Protein AF-A0ABD6DJZ5-F1 (afdb_monomer_lite)

pLDDT: mean 79.15, std 15.44, range [41.34, 94.06]

Structure (mmCIF, N/CA/C/O backbone):
data_AF-A0ABD6DJZ5-F1
#
_entry.id   AF-A0ABD6DJZ5-F1
#
loop_
_atom_site.group_PDB
_atom_site.id
_atom_site.type_symbol
_atom_site.label_atom_id
_atom_site.label_alt_id
_atom_site.label_comp_id
_atom_site.label_asym_id
_atom_site.label_entity_id
_atom_site.label_seq_id
_atom_site.pdbx_PDB_ins_code
_atom_site.Cartn_x
_atom_site.Cartn_y
_atom_site.Cartn_z
_atom_site.occupancy
_atom_site.B_iso_or_equiv
_atom_site.auth_seq_id
_atom_site.auth_comp_id
_atom_site.auth_asym_id
_atom_site.auth_atom_id
_atom_site.pdbx_PDB_model_num
ATOM 1 N N . MET A 1 1 ? 48.771 1.247 -14.142 1.00 41.34 1 MET A N 1
ATOM 2 C CA . MET A 1 1 ? 47.389 1.587 -13.764 1.00 41.34 1 MET A CA 1
ATOM 3 C C . MET A 1 1 ? 46.525 1.118 -14.910 1.00 41.34 1 MET A C 1
ATOM 5 O O . MET A 1 1 ? 46.645 1.662 -15.998 1.00 41.34 1 MET A O 1
ATOM 9 N N . SER A 1 2 ? 45.821 0.010 -14.709 1.00 48.12 2 SER A N 1
ATOM 10 C CA . SER A 1 2 ? 44.930 -0.582 -15.701 1.00 48.12 2 SER A CA 1
ATOM 11 C C . SER A 1 2 ? 43.565 -0.597 -15.044 1.00 48.12 2 SER A C 1
ATOM 13 O O . SER A 1 2 ? 43.323 -1.424 -14.168 1.00 48.12 2 SER A O 1
ATOM 15 N N . ASP A 1 3 ? 42.742 0.382 -15.397 1.00 49.50 3 ASP A N 1
ATOM 16 C CA . ASP A 1 3 ? 41.360 0.441 -14.949 1.00 49.50 3 ASP A CA 1
ATOM 17 C C . ASP A 1 3 ? 40.587 -0.641 -15.704 1.00 49.50 3 ASP A C 1
ATOM 19 O O . ASP A 1 3 ? 40.388 -0.570 -16.918 1.00 49.50 3 ASP A O 1
ATOM 23 N N . SER A 1 4 ? 40.223 -1.699 -14.985 1.00 54.97 4 SER A N 1
ATOM 24 C CA . SER A 1 4 ? 39.236 -2.667 -15.446 1.00 54.97 4 SER A CA 1
ATOM 25 C C . SER A 1 4 ? 37.879 -1.964 -15.524 1.00 54.97 4 SER A C 1
ATOM 27 O O . SER A 1 4 ? 37.484 -1.345 -14.534 1.00 54.97 4 SER A O 1
ATOM 29 N N . PRO A 1 5 ? 37.118 -2.068 -16.627 1.00 54.00 5 PRO A N 1
ATOM 30 C CA . PRO A 1 5 ? 35.731 -1.637 -16.611 1.00 54.00 5 PRO A CA 1
ATOM 31 C C . PRO A 1 5 ? 34.949 -2.643 -15.760 1.00 54.00 5 PRO A C 1
ATOM 33 O O . PRO A 1 5 ? 34.679 -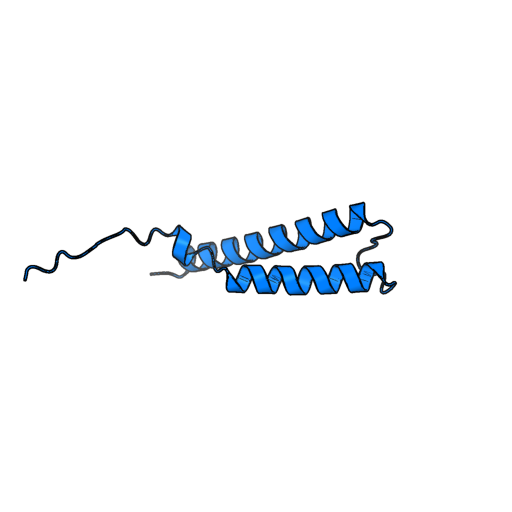3.760 -16.206 1.00 54.00 5 PRO A O 1
ATOM 36 N N . SER A 1 6 ? 34.622 -2.276 -14.517 1.00 48.44 6 SER A N 1
ATOM 37 C CA . SER A 1 6 ? 33.669 -3.015 -13.687 1.00 48.44 6 SER A CA 1
ATOM 38 C C . SER A 1 6 ? 32.291 -2.908 -14.336 1.00 48.44 6 SER A C 1
ATOM 40 O O . SER A 1 6 ? 31.506 -2.009 -14.058 1.00 48.44 6 SER A O 1
ATOM 42 N N . SER A 1 7 ? 32.034 -3.804 -15.277 1.00 52.97 7 SER A N 1
ATOM 43 C CA . SER A 1 7 ? 30.720 -4.027 -15.863 1.00 52.97 7 SER A CA 1
ATOM 44 C C . SER A 1 7 ? 29.999 -5.009 -14.949 1.00 52.97 7 SER A C 1
ATOM 46 O O . SER A 1 7 ? 29.843 -6.187 -15.263 1.00 52.97 7 SER A O 1
ATOM 48 N N . GLU A 1 8 ? 29.632 -4.538 -13.756 1.00 55.22 8 GLU A N 1
ATOM 49 C CA . GLU A 1 8 ? 28.551 -5.195 -13.035 1.00 55.22 8 GLU A CA 1
ATOM 50 C C . GLU A 1 8 ? 27.288 -4.989 -13.876 1.00 55.22 8 GLU A C 1
ATOM 52 O O . GLU A 1 8 ? 27.056 -3.883 -14.371 1.00 55.22 8 GLU A O 1
ATOM 57 N N . PRO A 1 9 ? 26.500 -6.040 -14.136 1.00 47.47 9 PRO A N 1
ATOM 58 C CA . PRO A 1 9 ? 25.203 -5.841 -14.736 1.00 47.47 9 PRO A CA 1
ATOM 59 C C . PRO A 1 9 ? 24.377 -5.113 -13.676 1.00 47.47 9 PRO A C 1
ATOM 61 O O . PRO A 1 9 ? 23.913 -5.746 -12.730 1.00 47.47 9 PRO A O 1
ATOM 64 N N . GLU A 1 10 ? 24.214 -3.795 -13.818 1.00 51.88 10 GLU A N 1
ATOM 65 C CA . GLU A 1 10 ? 23.106 -3.046 -13.218 1.00 51.88 10 GLU A CA 1
ATOM 66 C C . GLU A 1 10 ? 21.828 -3.641 -13.819 1.00 51.88 10 GLU A C 1
ATOM 68 O O . GLU A 1 10 ? 21.289 -3.217 -14.840 1.00 51.88 10 GLU A O 1
ATOM 73 N N . GLY A 1 11 ? 21.465 -4.806 -13.295 1.00 47.16 11 GLY A N 1
ATOM 74 C CA . GLY A 1 11 ? 20.400 -5.626 -13.808 1.00 47.16 11 GLY A CA 1
ATOM 75 C C . GLY A 1 11 ? 19.110 -4.931 -13.455 1.00 47.16 11 GLY A C 1
ATOM 76 O O . GLY A 1 11 ? 18.878 -4.722 -12.274 1.00 47.16 11 GLY A O 1
ATOM 77 N N . ILE A 1 12 ? 18.312 -4.613 -14.474 1.00 55.69 12 ILE A N 1
ATOM 78 C CA . ILE A 1 12 ? 16.853 -4.380 -14.551 1.00 55.69 12 ILE A CA 1
ATOM 79 C C . ILE A 1 12 ? 16.102 -4.220 -13.208 1.00 55.69 12 ILE A C 1
ATOM 81 O O . ILE A 1 12 ? 15.289 -3.324 -13.057 1.00 55.69 12 ILE A O 1
ATOM 85 N N . VAL A 1 13 ? 16.340 -5.096 -12.235 1.00 54.41 13 VAL A N 1
ATOM 86 C CA . VAL A 1 13 ? 15.856 -5.026 -10.852 1.00 54.41 13 VAL A CA 1
ATOM 87 C C . VAL A 1 13 ? 16.190 -3.701 -10.142 1.00 54.41 13 VAL A C 1
ATOM 89 O O . VAL A 1 13 ? 15.308 -3.184 -9.464 1.00 54.41 13 VAL A O 1
ATOM 92 N N . ASP A 1 14 ? 17.393 -3.136 -10.304 1.00 54.06 14 ASP A N 1
ATOM 93 C CA . ASP A 1 14 ? 17.786 -1.883 -9.619 1.00 54.06 14 ASP A CA 1
ATOM 94 C C . ASP A 1 14 ? 17.122 -0.632 -10.224 1.00 54.06 14 ASP A C 1
ATOM 96 O O . ASP A 1 14 ? 16.905 0.355 -9.526 1.00 54.06 14 ASP A O 1
ATOM 100 N N . GLU A 1 15 ? 16.734 -0.682 -11.502 1.00 58.09 15 GLU A N 1
ATOM 101 C CA . GLU A 1 15 ? 15.969 0.391 -12.156 1.00 58.09 15 GLU A CA 1
ATOM 102 C C . GLU A 1 15 ? 14.472 0.309 -11.813 1.00 58.09 15 GLU A C 1
ATOM 104 O O . GLU A 1 15 ? 13.797 1.324 -11.675 1.00 58.09 15 GLU A O 1
ATOM 109 N N . VAL A 1 16 ? 13.953 -0.908 -11.623 1.00 63.19 16 VAL A N 1
ATOM 110 C CA . VAL A 1 16 ? 12.519 -1.167 -11.417 1.00 63.19 16 VAL A CA 1
ATOM 111 C C . VAL A 1 16 ? 12.085 -0.985 -9.955 1.00 63.19 16 VAL A C 1
ATOM 113 O O . VAL A 1 16 ? 10.916 -0.702 -9.682 1.00 63.19 16 VAL A O 1
ATOM 116 N N . VAL A 1 17 ? 12.995 -1.151 -8.993 1.00 70.56 17 VAL A N 1
ATOM 117 C CA . VAL A 1 17 ? 12.682 -1.110 -7.557 1.00 70.56 17 VAL A CA 1
ATOM 118 C C . VAL A 1 17 ? 13.183 0.199 -6.944 1.00 70.56 17 VAL A C 1
ATOM 120 O O . VAL A 1 17 ? 14.267 0.249 -6.376 1.00 70.56 17 VAL A O 1
ATOM 123 N N . ASP A 1 18 ? 12.374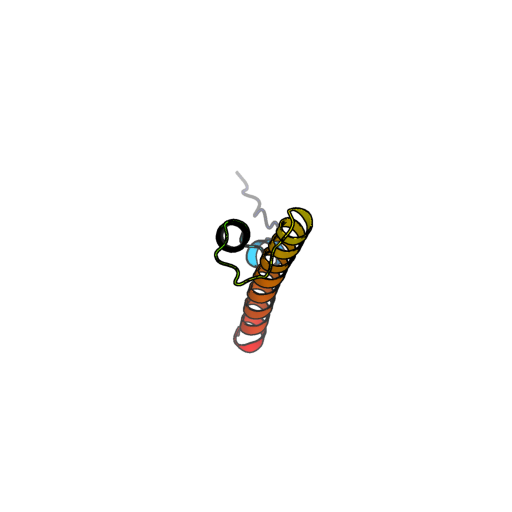 1.266 -7.000 1.00 82.19 18 ASP A N 1
ATOM 124 C CA . ASP A 1 18 ? 12.713 2.539 -6.339 1.00 82.19 18 ASP A CA 1
ATOM 125 C C . ASP A 1 18 ? 12.386 2.493 -4.822 1.00 82.19 18 ASP A C 1
ATOM 127 O O . ASP A 1 18 ? 11.205 2.434 -4.438 1.00 82.19 18 ASP A O 1
ATOM 131 N N . PRO A 1 19 ? 13.393 2.571 -3.923 1.00 83.25 19 PRO A N 1
ATOM 132 C CA . PRO A 1 19 ? 13.178 2.576 -2.475 1.00 83.25 19 PRO A CA 1
ATOM 133 C C . PRO A 1 19 ? 12.426 3.818 -1.983 1.00 83.25 19 PRO A C 1
ATOM 135 O O . PRO A 1 19 ? 11.725 3.768 -0.970 1.00 83.25 19 PRO A O 1
ATOM 138 N N . ARG A 1 20 ? 12.566 4.953 -2.677 1.00 87.94 20 ARG A N 1
ATOM 139 C CA . ARG A 1 20 ? 11.894 6.211 -2.326 1.00 87.94 20 ARG A CA 1
ATOM 140 C C . ARG A 1 20 ? 10.409 6.125 -2.635 1.00 87.94 20 ARG A C 1
ATOM 142 O O . ARG A 1 20 ? 9.600 6.544 -1.809 1.00 87.94 20 ARG A O 1
ATOM 149 N N . LEU A 1 21 ? 10.055 5.535 -3.776 1.00 86.56 21 LEU A N 1
ATOM 150 C CA . LEU A 1 21 ? 8.668 5.243 -4.127 1.00 86.56 21 LEU A CA 1
ATOM 151 C C . LEU A 1 21 ? 8.028 4.315 -3.089 1.00 86.56 21 LEU A C 1
ATOM 153 O O . LEU A 1 21 ? 6.920 4.582 -2.626 1.00 86.56 21 LEU A O 1
ATOM 157 N N . PHE A 1 22 ? 8.740 3.263 -2.675 1.00 87.06 22 PHE A N 1
ATOM 158 C CA . PHE A 1 22 ? 8.253 2.356 -1.638 1.00 87.06 22 PHE A CA 1
ATOM 159 C C . PHE A 1 22 ? 7.979 3.091 -0.318 1.00 87.06 22 PHE A C 1
ATOM 161 O O . PHE A 1 22 ? 6.888 2.976 0.240 1.00 87.06 22 PHE A O 1
ATOM 168 N N . LEU A 1 23 ? 8.926 3.908 0.155 1.00 91.56 23 LEU A N 1
ATOM 169 C CA . LEU A 1 23 ? 8.755 4.711 1.372 1.00 91.56 23 LEU A CA 1
ATOM 170 C C . LEU A 1 23 ? 7.585 5.698 1.270 1.00 91.56 23 LEU A C 1
ATOM 172 O O . LEU A 1 23 ? 6.858 5.907 2.244 1.00 91.56 23 LEU A O 1
ATOM 176 N N . PHE A 1 24 ? 7.378 6.291 0.096 1.00 92.12 24 PHE A N 1
ATOM 177 C CA . PHE A 1 24 ? 6.255 7.186 -0.153 1.00 92.12 24 PHE A CA 1
ATOM 178 C C . PHE A 1 24 ? 4.912 6.451 -0.051 1.00 92.12 24 PHE A C 1
ATOM 180 O O . PHE A 1 24 ? 4.019 6.896 0.672 1.00 92.12 24 PHE A O 1
ATOM 187 N N . VAL A 1 25 ? 4.797 5.288 -0.698 1.00 91.44 25 VAL A N 1
ATOM 188 C CA . VAL A 1 25 ? 3.606 4.428 -0.632 1.00 91.44 25 VAL A CA 1
ATOM 189 C C . VAL A 1 25 ? 3.326 3.985 0.807 1.00 91.44 25 VAL A C 1
ATOM 191 O O . VAL A 1 25 ? 2.194 4.113 1.270 1.00 91.44 25 VAL A O 1
ATOM 194 N N . VAL A 1 26 ? 4.355 3.544 1.539 1.00 93.38 26 VAL A N 1
ATOM 195 C CA . VAL A 1 26 ? 4.264 3.186 2.966 1.00 93.38 26 VAL A CA 1
ATOM 196 C C . VAL A 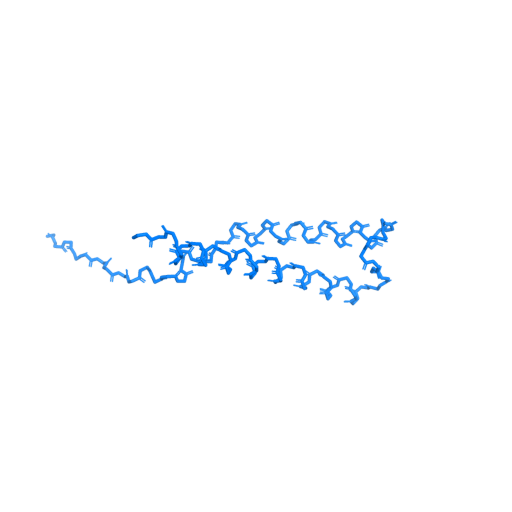1 26 ? 3.731 4.353 3.797 1.00 93.38 26 VAL A C 1
ATOM 198 O O . VAL A 1 26 ? 2.864 4.165 4.648 1.00 93.38 26 VAL A O 1
ATOM 201 N N . THR A 1 27 ? 4.220 5.568 3.544 1.00 94.06 27 TH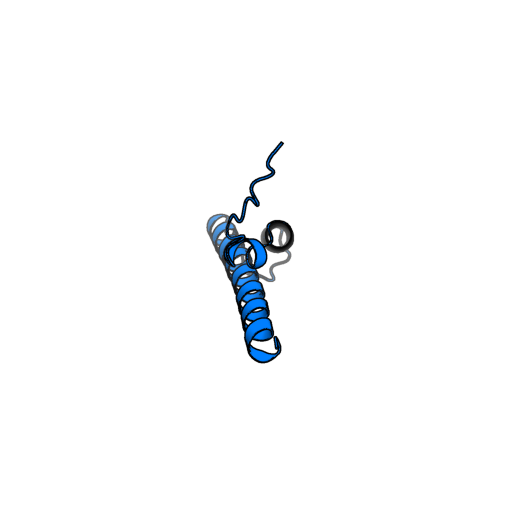R A N 1
ATOM 202 C CA . THR A 1 27 ? 3.803 6.760 4.291 1.00 94.06 27 THR A CA 1
ATOM 203 C C . THR A 1 27 ? 2.326 7.067 4.060 1.00 94.06 27 THR A C 1
ATOM 205 O O . THR A 1 27 ? 1.587 7.266 5.023 1.00 94.06 27 THR A O 1
ATOM 208 N N . ILE A 1 28 ? 1.874 7.063 2.802 1.00 92.81 28 ILE A N 1
ATOM 209 C CA . ILE A 1 28 ? 0.464 7.312 2.474 1.00 92.81 28 ILE A CA 1
ATOM 210 C C . ILE A 1 28 ? -0.423 6.224 3.072 1.00 92.81 28 ILE A C 1
ATOM 212 O O . ILE A 1 28 ? -1.380 6.550 3.769 1.00 92.81 28 ILE A O 1
ATOM 216 N N . ALA A 1 29 ? -0.085 4.949 2.863 1.00 91.19 29 ALA A N 1
ATOM 217 C CA . ALA A 1 29 ? -0.853 3.830 3.400 1.00 91.19 29 ALA A CA 1
ATOM 218 C C . ALA A 1 29 ? -0.962 3.907 4.931 1.00 91.19 29 ALA A C 1
ATOM 220 O O . ALA A 1 29 ? -2.043 3.721 5.490 1.00 91.19 29 ALA A O 1
ATOM 221 N N . GLY A 1 30 ? 0.136 4.244 5.614 1.00 91.81 30 GLY A N 1
ATOM 222 C CA . GLY A 1 30 ? 0.167 4.392 7.067 1.00 91.81 30 GLY A CA 1
ATOM 223 C C . GLY A 1 30 ? -0.729 5.526 7.557 1.00 91.81 30 GLY A C 1
ATOM 224 O O . GLY A 1 30 ? -1.515 5.329 8.484 1.00 91.81 30 GLY A O 1
ATOM 225 N N . VAL A 1 31 ? -0.663 6.696 6.914 1.00 93.06 31 VAL A N 1
ATOM 226 C CA . VAL A 1 31 ? -1.522 7.844 7.247 1.00 93.06 31 VAL A CA 1
ATOM 227 C C . VAL A 1 31 ? -2.992 7.521 6.987 1.00 93.06 31 VAL A C 1
ATOM 229 O O . VAL A 1 31 ? -3.823 7.798 7.849 1.00 93.06 31 VAL A O 1
ATOM 232 N N . SER A 1 32 ? -3.320 6.903 5.850 1.00 89.19 32 SER A N 1
ATOM 233 C CA . SER A 1 32 ? -4.692 6.531 5.493 1.00 89.19 32 SER A CA 1
ATOM 234 C C . SER A 1 32 ? -5.304 5.551 6.491 1.00 89.19 32 SER A C 1
ATOM 236 O O . SER A 1 32 ? -6.392 5.809 6.994 1.00 89.19 32 SER A O 1
ATOM 238 N N . VAL A 1 33 ? -4.595 4.471 6.834 1.00 90.31 33 VAL A N 1
ATOM 239 C CA . VAL A 1 33 ? -5.084 3.473 7.800 1.00 90.31 33 VAL A CA 1
ATOM 240 C C . VAL A 1 33 ? -5.164 4.048 9.212 1.00 90.31 33 VAL A C 1
ATOM 242 O O . VAL A 1 33 ? -6.124 3.781 9.928 1.00 90.31 33 VAL A O 1
ATOM 245 N N . THR A 1 34 ? -4.196 4.875 9.614 1.00 88.06 34 THR A N 1
ATOM 246 C CA . THR A 1 34 ? -4.226 5.522 10.935 1.00 88.06 34 THR A CA 1
ATOM 247 C C . THR A 1 34 ? -5.402 6.486 11.049 1.00 88.06 34 THR A C 1
ATOM 249 O O . THR A 1 34 ? -6.110 6.472 12.051 1.00 88.06 34 THR A O 1
ATOM 252 N N . ALA A 1 35 ? -5.635 7.313 10.027 1.00 87.88 35 ALA A N 1
ATOM 253 C CA . ALA A 1 35 ? -6.785 8.208 9.988 1.00 87.88 35 ALA A CA 1
ATOM 254 C C . ALA A 1 35 ? -8.098 7.416 10.053 1.00 87.88 35 ALA A C 1
ATOM 256 O O . ALA A 1 35 ? -9.010 7.798 10.785 1.00 87.88 35 ALA A O 1
ATOM 257 N N . ASP A 1 36 ? -8.166 6.292 9.339 1.00 87.56 36 ASP A N 1
ATOM 258 C CA . ASP A 1 36 ? -9.339 5.430 9.344 1.00 87.56 36 ASP A CA 1
ATOM 259 C C . ASP A 1 36 ? -9.645 4.855 10.726 1.00 87.56 36 ASP A C 1
ATOM 261 O O . ASP A 1 36 ? -10.736 5.065 11.255 1.00 87.56 36 ASP A O 1
ATOM 265 N N . TYR A 1 37 ? -8.635 4.240 11.345 1.00 84.19 37 TYR A N 1
ATOM 266 C CA . TYR A 1 37 ? -8.715 3.648 12.678 1.00 84.19 37 TYR A CA 1
ATOM 267 C C . TYR A 1 37 ? -9.067 4.676 13.768 1.00 84.19 37 TYR A C 1
ATOM 269 O O . TYR A 1 37 ? -9.737 4.354 14.746 1.00 84.19 37 TYR A O 1
ATOM 277 N N . LEU A 1 38 ? -8.649 5.937 13.603 1.00 86.38 38 LEU A N 1
ATOM 278 C CA . LEU A 1 38 ? -8.983 7.036 14.517 1.00 86.38 38 LEU A CA 1
ATOM 279 C C . LEU A 1 38 ? -10.396 7.614 14.309 1.00 86.38 38 LEU A C 1
ATOM 281 O O . LEU A 1 38 ? -10.773 8.553 15.013 1.00 86.38 38 LEU A O 1
ATOM 285 N N . GLY A 1 39 ? -11.189 7.055 13.391 1.00 79.12 39 GLY A N 1
ATOM 286 C CA . GLY A 1 39 ? -12.614 7.361 13.249 1.00 79.12 39 GLY A CA 1
ATOM 287 C C . GLY A 1 39 ? -12.994 8.155 11.999 1.00 79.12 39 GLY A C 1
ATOM 288 O O . GLY A 1 39 ? -14.102 8.687 11.948 1.00 79.12 39 GLY A O 1
ATOM 289 N N . VAL A 1 40 ? -12.117 8.247 10.991 1.00 79.31 40 VAL A N 1
ATOM 290 C CA . VAL A 1 40 ? -12.480 8.819 9.678 1.00 79.31 40 VAL A CA 1
ATOM 291 C C . VAL A 1 40 ? -13.352 7.843 8.862 1.00 79.31 40 VAL A C 1
ATOM 293 O O . VAL A 1 40 ? -14.175 8.301 8.072 1.00 79.31 40 VAL A O 1
ATOM 296 N N . GLY A 1 41 ? -13.258 6.527 9.112 1.00 71.44 41 GLY A N 1
ATOM 297 C CA . GLY A 1 41 ? -14.261 5.519 8.722 1.00 71.44 41 GLY A CA 1
ATOM 298 C C . GLY A 1 41 ? -14.482 5.295 7.216 1.00 71.44 41 GLY A C 1
ATOM 299 O O . GLY A 1 41 ? -15.572 4.905 6.806 1.00 71.44 41 GLY A O 1
ATOM 300 N N . VAL A 1 42 ? -13.480 5.557 6.382 1.00 74.12 42 VAL A N 1
ATOM 301 C CA . VAL A 1 42 ? -13.475 5.378 4.921 1.00 74.12 42 VAL A CA 1
ATOM 302 C C . VAL A 1 42 ? -13.080 3.955 4.490 1.00 74.12 42 VAL A C 1
ATOM 304 O O . VAL A 1 42 ? -13.586 3.471 3.480 1.00 74.12 42 VAL A O 1
ATOM 307 N N . LEU A 1 43 ? -12.182 3.285 5.216 1.00 75.94 43 LEU A N 1
ATOM 308 C CA . LEU A 1 43 ? -11.661 1.946 4.905 1.00 75.94 43 LEU A CA 1
ATOM 309 C C . LEU A 1 43 ? -12.345 0.839 5.722 1.00 75.94 43 LEU A C 1
ATOM 311 O O . LEU A 1 43 ? -12.196 -0.332 5.379 1.00 75.94 43 LEU A O 1
ATOM 315 N N . GLY A 1 44 ? -13.128 1.201 6.744 1.00 77.88 44 GLY A N 1
ATOM 316 C CA . GLY A 1 44 ? -13.896 0.254 7.554 1.00 77.88 44 GLY A CA 1
ATOM 317 C C . GLY A 1 44 ? -13.026 -0.582 8.490 1.00 77.88 44 GLY A C 1
ATOM 318 O O . GLY A 1 44 ? -13.358 -1.729 8.761 1.00 77.88 44 GLY A O 1
ATOM 319 N N . VAL A 1 45 ? -11.897 -0.034 8.943 1.00 82.94 45 VAL A N 1
AT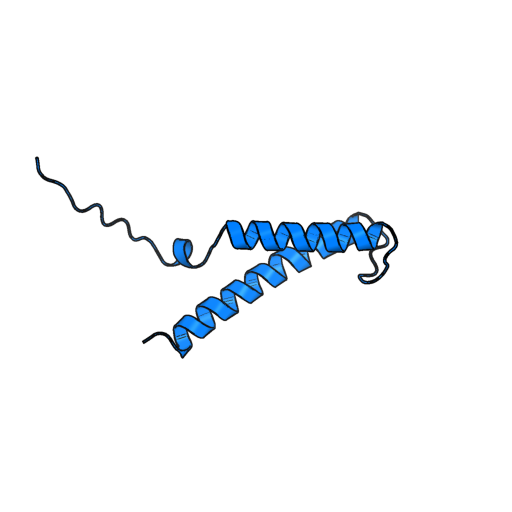OM 320 C CA . VAL A 1 45 ? -10.983 -0.715 9.858 1.00 82.94 45 VAL A CA 1
ATOM 321 C C . VAL A 1 45 ? -11.515 -0.606 11.285 1.00 82.94 45 VAL A C 1
ATOM 323 O O . VAL A 1 45 ? -11.442 0.455 11.905 1.00 82.94 45 VAL A O 1
ATOM 326 N N . GLU A 1 46 ? -12.016 -1.712 11.831 1.00 84.62 46 GLU A N 1
ATOM 327 C CA . GLU A 1 46 ? -12.567 -1.763 13.192 1.00 84.62 46 GLU A CA 1
ATOM 328 C C . GLU A 1 46 ? -11.567 -2.360 14.191 1.00 84.62 46 GLU A C 1
ATOM 330 O O . GLU A 1 46 ? -11.645 -2.119 15.399 1.00 84.62 46 GLU A O 1
ATOM 335 N N . THR A 1 47 ? -10.592 -3.122 13.691 1.00 88.69 47 THR A N 1
ATOM 336 C CA . THR A 1 47 ? -9.615 -3.844 14.510 1.00 88.69 47 THR A CA 1
ATOM 337 C C . THR A 1 47 ? -8.170 -3.587 14.084 1.00 88.69 47 THR A C 1
ATOM 339 O O . THR A 1 47 ? -7.873 -3.217 12.948 1.00 88.69 47 THR A O 1
ATOM 342 N N . LEU A 1 48 ? -7.228 -3.828 15.003 1.00 86.94 48 LEU A N 1
ATOM 343 C CA . LEU A 1 48 ? -5.795 -3.727 14.706 1.00 86.94 48 LEU A CA 1
ATOM 344 C C . LEU A 1 48 ? -5.359 -4.723 13.615 1.00 86.94 48 LEU A C 1
ATOM 346 O O . LEU A 1 48 ? -4.503 -4.406 12.794 1.00 86.94 48 LEU A O 1
ATOM 350 N N . GLU A 1 49 ? -5.943 -5.920 13.593 1.00 91.50 49 GLU A N 1
ATOM 351 C CA . GLU A 1 49 ? -5.645 -6.940 12.583 1.00 91.50 49 GLU A CA 1
ATOM 352 C C . GLU A 1 49 ? -6.083 -6.497 11.179 1.00 91.50 49 GLU A C 1
ATOM 354 O O . GLU A 1 49 ? -5.317 -6.613 10.215 1.00 91.50 49 GLU A O 1
ATOM 359 N N . GLU A 1 50 ? -7.277 -5.912 11.067 1.00 87.69 50 GLU A N 1
ATOM 360 C CA . GLU A 1 50 ? -7.759 -5.306 9.823 1.00 87.69 50 GLU A CA 1
ATOM 361 C C . GLU A 1 50 ? -6.898 -4.117 9.408 1.00 87.69 50 GLU A C 1
ATOM 363 O O . GLU A 1 50 ? -6.612 -3.966 8.221 1.00 87.69 50 GLU A O 1
ATOM 368 N N . ALA A 1 51 ? -6.420 -3.314 10.364 1.00 87.50 51 ALA A N 1
ATOM 369 C CA . ALA A 1 51 ? -5.525 -2.195 10.091 1.00 87.50 51 ALA A CA 1
ATOM 370 C C . ALA A 1 51 ? -4.226 -2.684 9.441 1.00 87.50 51 ALA A C 1
ATOM 372 O O . ALA A 1 51 ? -3.813 -2.164 8.405 1.00 87.50 51 ALA A O 1
ATOM 373 N N . MET A 1 52 ? -3.602 -3.723 10.007 1.00 90.94 52 MET A N 1
ATOM 374 C CA . MET A 1 52 ? -2.373 -4.295 9.452 1.00 90.94 52 MET A CA 1
ATOM 375 C C . MET A 1 52 ? -2.605 -4.906 8.071 1.00 90.94 52 MET A C 1
ATOM 377 O O . MET A 1 52 ? -1.820 -4.667 7.154 1.00 90.94 52 MET A O 1
ATOM 381 N N . THR A 1 53 ? -3.686 -5.672 7.911 1.00 92.44 53 THR A N 1
ATOM 382 C CA . THR A 1 53 ? -4.037 -6.286 6.625 1.00 92.44 53 THR A CA 1
ATOM 383 C C . THR A 1 53 ? -4.270 -5.219 5.559 1.00 92.44 53 THR A C 1
ATOM 385 O O . THR A 1 53 ? -3.673 -5.276 4.485 1.00 92.44 53 THR A O 1
ATOM 388 N N . THR A 1 54 ? -5.072 -4.201 5.873 1.00 91.44 54 THR A N 1
ATOM 389 C CA . THR A 1 54 ? -5.386 -3.087 4.968 1.00 91.44 54 THR A CA 1
ATOM 390 C C . THR A 1 54 ? -4.131 -2.307 4.596 1.00 91.44 54 THR A C 1
ATOM 392 O O . THR A 1 54 ? -3.904 -2.025 3.420 1.00 91.44 54 THR A O 1
ATOM 395 N N . PHE A 1 55 ? -3.272 -2.023 5.576 1.00 92.06 55 PHE A N 1
ATOM 396 C CA . PHE A 1 55 ? -1.996 -1.350 5.363 1.00 92.06 55 PHE A CA 1
ATOM 397 C C . PHE A 1 55 ? -1.084 -2.134 4.412 1.00 92.06 55 PHE A C 1
ATOM 399 O O . PHE A 1 55 ? -0.533 -1.559 3.469 1.00 92.06 55 PHE A O 1
ATOM 406 N N . LEU A 1 56 ? -0.947 -3.447 4.617 1.00 93.12 56 LEU A N 1
ATOM 407 C CA . LEU A 1 56 ? -0.129 -4.308 3.762 1.00 93.12 56 LEU A CA 1
ATOM 408 C C . LEU A 1 56 ? -0.692 -4.393 2.342 1.00 93.12 56 LEU A C 1
ATOM 410 O O . LEU A 1 56 ? 0.064 -4.244 1.384 1.00 93.12 56 LEU A O 1
ATOM 414 N N . VAL A 1 57 ? -2.007 -4.577 2.195 1.00 94.06 57 VAL A N 1
ATOM 415 C CA . VAL A 1 57 ? -2.669 -4.649 0.884 1.00 94.06 57 VAL A CA 1
ATOM 416 C C . VAL A 1 57 ? -2.527 -3.332 0.125 1.00 94.06 57 VAL A C 1
ATOM 418 O O . VAL A 1 57 ? -2.152 -3.353 -1.046 1.00 94.06 57 VAL A O 1
ATOM 421 N N . MET A 1 58 ? -2.753 -2.187 0.778 1.00 93.06 58 MET A N 1
ATOM 422 C CA . MET A 1 58 ? -2.536 -0.873 0.164 1.00 93.06 58 MET A CA 1
ATOM 423 C C . MET A 1 58 ? -1.081 -0.684 -0.253 1.00 93.06 58 MET A C 1
ATOM 425 O O . MET A 1 58 ? -0.823 -0.236 -1.368 1.00 93.06 58 MET A O 1
ATOM 429 N N . THR A 1 59 ? -0.136 -1.035 0.620 1.00 92.75 59 THR A N 1
ATOM 430 C CA . THR A 1 59 ? 1.290 -0.822 0.364 1.00 92.75 59 THR A CA 1
ATOM 431 C C . THR A 1 59 ? 1.776 -1.686 -0.795 1.00 92.75 59 THR A C 1
ATOM 433 O O . THR A 1 59 ? 2.304 -1.172 -1.780 1.00 92.75 59 THR A O 1
ATOM 436 N N . VAL A 1 60 ? 1.560 -3.001 -0.712 1.00 92.69 60 VAL A N 1
ATOM 437 C CA . VAL A 1 60 ? 2.003 -3.954 -1.736 1.00 92.69 60 VAL A CA 1
ATOM 438 C C . VAL A 1 60 ? 1.245 -3.725 -3.040 1.00 92.69 60 VAL A C 1
ATOM 440 O O . VAL A 1 60 ? 1.864 -3.655 -4.096 1.00 92.69 60 VAL A O 1
ATOM 443 N N . GLY A 1 61 ? -0.078 -3.554 -2.977 1.00 92.50 61 GLY A N 1
ATOM 444 C CA . GLY A 1 61 ? -0.913 -3.343 -4.156 1.00 92.50 61 GLY A CA 1
ATOM 445 C C . GLY A 1 61 ? -0.553 -2.066 -4.912 1.00 92.50 61 GLY A C 1
ATOM 446 O O . GLY A 1 61 ? -0.392 -2.105 -6.130 1.00 92.50 61 GLY A O 1
ATOM 447 N N . SER A 1 62 ? -0.359 -0.951 -4.200 1.00 90.81 62 SER A N 1
ATOM 448 C CA . SER A 1 62 ? 0.018 0.320 -4.831 1.00 90.81 62 SER A CA 1
ATOM 449 C C . SER A 1 62 ? 1.424 0.257 -5.417 1.00 90.81 62 SER A C 1
ATOM 451 O O . SER A 1 62 ? 1.629 0.682 -6.550 1.00 90.81 62 SER A O 1
ATOM 453 N N . TYR A 1 63 ? 2.384 -0.310 -4.681 1.00 89.00 63 TYR A N 1
ATOM 454 C CA . TYR A 1 63 ? 3.759 -0.424 -5.156 1.00 89.00 63 TYR A CA 1
ATOM 455 C C . TYR A 1 63 ? 3.859 -1.304 -6.407 1.00 89.00 63 TYR A C 1
ATOM 457 O O . TYR A 1 63 ? 4.401 -0.876 -7.424 1.00 89.00 63 TYR A O 1
ATOM 465 N N . VAL A 1 64 ? 3.255 -2.497 -6.372 1.00 90.75 64 VAL A N 1
ATOM 466 C CA . VAL A 1 64 ? 3.201 -3.402 -7.529 1.00 90.75 64 VAL A CA 1
ATOM 467 C C . VAL A 1 64 ? 2.475 -2.745 -8.701 1.00 90.75 64 VAL A C 1
ATOM 469 O O . VAL A 1 64 ? 2.937 -2.854 -9.831 1.00 90.75 64 VAL A O 1
ATOM 472 N N . GLY A 1 65 ? 1.370 -2.036 -8.453 1.00 90.25 65 GLY A N 1
ATOM 473 C CA . GLY A 1 65 ? 0.633 -1.323 -9.494 1.00 90.25 65 GLY A CA 1
ATOM 474 C C . GLY A 1 65 ? 1.492 -0.290 -10.223 1.00 90.25 65 GLY A C 1
ATOM 475 O O . GLY A 1 65 ? 1.517 -0.283 -11.453 1.00 90.25 65 GLY A O 1
ATOM 476 N N . VAL A 1 66 ? 2.238 0.535 -9.483 1.00 87.56 66 VAL A N 1
ATOM 477 C CA . VAL A 1 66 ? 3.143 1.530 -10.078 1.00 87.56 66 VAL A CA 1
ATOM 478 C C . VAL A 1 66 ? 4.255 0.848 -10.872 1.00 87.56 66 VAL A C 1
ATOM 480 O O . VAL A 1 66 ? 4.461 1.199 -12.028 1.00 87.56 66 VAL A O 1
ATOM 483 N N . VAL A 1 67 ? 4.902 -0.171 -10.301 1.00 86.69 67 VAL A N 1
ATOM 484 C CA . VAL A 1 67 ? 5.966 -0.935 -10.975 1.00 86.69 67 VAL A CA 1
ATOM 485 C C . VAL A 1 67 ? 5.471 -1.568 -12.280 1.00 86.69 67 VAL A C 1
ATOM 487 O O . VAL A 1 67 ? 6.137 -1.493 -13.309 1.00 86.69 67 VAL A O 1
ATOM 490 N N . VAL A 1 68 ? 4.283 -2.178 -12.275 1.00 87.88 68 VAL A N 1
ATOM 491 C CA . VAL A 1 68 ? 3.706 -2.805 -13.475 1.00 87.88 68 VAL A CA 1
ATOM 492 C C . VAL A 1 68 ? 3.390 -1.766 -14.548 1.00 87.88 68 VAL A C 1
ATOM 494 O O . VAL A 1 68 ? 3.634 -2.029 -15.727 1.00 87.88 68 VAL A O 1
ATOM 497 N N . ILE A 1 69 ? 2.856 -0.603 -14.164 1.00 86.88 69 ILE A N 1
ATOM 498 C CA . ILE A 1 69 ? 2.589 0.494 -15.101 1.00 86.88 69 ILE A CA 1
ATOM 499 C C . ILE A 1 69 ? 3.898 0.995 -15.702 1.00 86.88 69 ILE A C 1
ATOM 501 O O . ILE A 1 69 ? 3.973 1.133 -16.917 1.00 86.88 69 ILE A O 1
ATOM 505 N N . ASP A 1 70 ? 4.921 1.206 -14.880 1.00 83.56 70 ASP A N 1
ATOM 506 C CA . ASP A 1 70 ? 6.214 1.736 -15.306 1.00 83.56 70 ASP A CA 1
ATOM 507 C C . ASP A 1 70 ? 6.927 0.795 -16.293 1.00 83.56 70 ASP A C 1
ATOM 509 O O . ASP A 1 70 ? 7.298 1.185 -17.405 1.00 83.56 70 ASP A O 1
ATOM 513 N N . VAL A 1 71 ? 6.981 -0.501 -15.967 1.00 83.94 71 VAL A N 1
ATOM 514 C CA . VAL A 1 71 ? 7.503 -1.542 -16.868 1.00 83.94 71 VAL A CA 1
ATOM 515 C C . VAL A 1 71 ? 6.642 -1.672 -18.127 1.00 83.94 71 VAL A C 1
ATOM 517 O O . VAL A 1 71 ? 7.164 -1.846 -19.231 1.00 83.94 71 VAL A O 1
ATOM 520 N N . GLY A 1 72 ? 5.317 -1.604 -17.987 1.00 85.38 72 GLY A N 1
ATOM 521 C CA . GLY A 1 72 ? 4.380 -1.688 -19.103 1.00 85.38 72 GLY A CA 1
ATOM 522 C C . GLY A 1 72 ? 4.559 -0.537 -20.091 1.00 85.38 72 GLY A C 1
ATOM 523 O O . GLY A 1 72 ? 4.633 -0.770 -21.296 1.00 85.38 72 GLY A O 1
ATOM 524 N N . TRP A 1 73 ? 4.691 0.691 -19.591 1.00 85.44 73 TRP A N 1
ATOM 525 C CA . TRP A 1 73 ? 4.913 1.885 -20.403 1.00 85.44 73 TRP A CA 1
ATOM 526 C C . TRP A 1 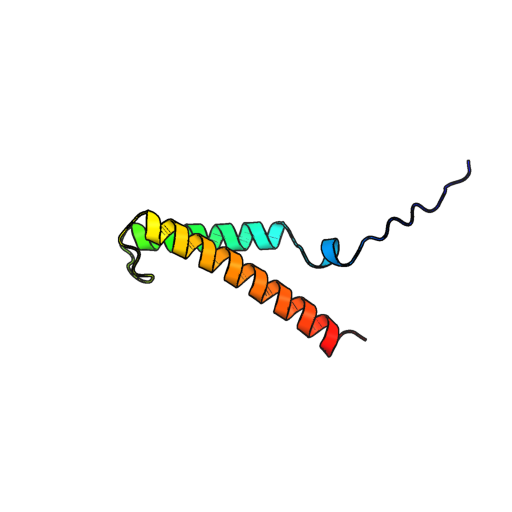73 ? 6.276 1.857 -21.086 1.00 85.44 73 TRP A C 1
ATOM 528 O O . TRP A 1 73 ? 6.358 2.108 -22.287 1.00 85.44 73 TRP A O 1
ATOM 538 N N . SER A 1 74 ? 7.316 1.454 -20.355 1.00 80.88 74 SER A N 1
ATOM 539 C CA . SER A 1 74 ? 8.667 1.291 -20.896 1.00 80.88 74 SER A CA 1
ATOM 540 C C . SER A 1 74 ? 8.707 0.270 -22.032 1.00 80.88 74 SER A C 1
ATOM 542 O O . SER A 1 74 ? 9.391 0.476 -23.023 1.00 80.88 74 SER A O 1
ATOM 544 N N . ARG A 1 75 ? 7.921 -0.810 -21.960 1.00 79.56 75 ARG A N 1
ATOM 545 C CA . ARG A 1 75 ? 7.833 -1.796 -23.052 1.00 79.56 75 ARG A CA 1
ATOM 546 C C . ARG A 1 75 ? 6.961 -1.361 -24.228 1.00 79.56 75 ARG A C 1
ATOM 548 O O . ARG A 1 75 ? 7.178 -1.837 -25.337 1.00 79.56 75 ARG A O 1
ATOM 555 N N . LEU A 1 76 ? 5.944 -0.532 -23.991 1.00 80.25 76 LEU A N 1
ATOM 556 C CA . LEU A 1 76 ? 5.009 -0.082 -25.030 1.00 80.25 76 LEU A CA 1
ATOM 557 C C . LEU A 1 76 ? 5.520 1.135 -25.807 1.00 80.25 76 LEU A C 1
ATOM 559 O O . LEU A 1 76 ? 5.228 1.263 -26.994 1.00 80.25 76 LEU A O 1
ATOM 563 N N . PHE A 1 77 ? 6.252 2.024 -25.138 1.00 81.56 77 PHE A N 1
ATOM 564 C CA . PHE A 1 77 ? 6.694 3.309 -25.683 1.00 81.56 77 PHE A CA 1
ATOM 565 C C . PHE A 1 77 ? 8.212 3.506 -25.632 1.00 81.56 77 PHE A C 1
ATOM 567 O O . PHE A 1 77 ? 8.708 4.475 -26.206 1.00 81.56 77 PHE A O 1
ATOM 574 N N . GLY A 1 78 ? 8.951 2.605 -24.979 1.00 61.19 78 GLY A N 1
ATOM 575 C CA . GLY A 1 78 ? 10.407 2.563 -25.055 1.00 61.19 78 GLY A CA 1
ATOM 576 C C . GLY A 1 78 ? 10.846 1.976 -26.391 1.00 61.19 78 GLY A C 1
ATOM 577 O O . GLY A 1 78 ? 10.683 0.781 -26.644 1.00 61.19 78 GLY A O 1
ATOM 578 N N . SER A 1 79 ? 11.352 2.859 -27.251 1.00 49.22 79 SER A N 1
ATOM 579 C CA . SER A 1 79 ? 12.218 2.527 -28.385 1.00 49.22 79 SER A CA 1
ATOM 580 C C . SER A 1 79 ? 13.603 2.107 -27.910 1.00 49.22 79 SER A C 1
ATOM 582 O O . SER A 1 79 ? 14.035 2.600 -26.847 1.00 49.22 79 SER A O 1
#

Foldseek 3Di:
DDDDPPPDPPPPVVVLDDPVVLVVQLVVLLVVLVCCCVPPVPQPDVDPVSSVVSSVCSSVVVSVVVSCVVVVCCVVPPD

Radius of gyration: 18.72 Å; chains: 1; bounding box: 62×16×43 Å

Secondary structure (DSSP, 8-state):
-----------THHHH--HHHHHHHHHHHHHHHHHIIIII-SS---SHHHHHHHHHHHHHHHHHHHHHHHHHHHHHH--

Organism: NCBI:txid755306

Sequence (79 aa):
MSDSPSSEPEGIVDEVVDPRLFLFVVTIAGVSVTADYLGVGVLGVETLEEAMTTFLVMTVGSYVGVVVIDVGWSRLFGS